Protein AF-A0A1I1RX26-F1 (afdb_monomer_lite)

Radius of gyration: 16.76 Å; chains: 1; bounding box: 48×29×40 Å

pLDDT: mean 74.04, std 9.54, range [40.78, 87.0]

Organism: NCBI:txid32040

Structure (mmCIF, N/CA/C/O backbone):
data_AF-A0A1I1RX26-F1
#
_entry.id   AF-A0A1I1RX26-F1
#
loop_
_atom_site.group_PDB
_atom_site.id
_atom_site.type_symbol
_atom_site.label_atom_id
_atom_site.label_alt_id
_atom_site.label_comp_id
_atom_site.label_asym_id
_atom_site.label_entity_id
_atom_site.label_seq_id
_atom_site.pdbx_PDB_ins_code
_atom_site.Cartn_x
_atom_site.Cartn_y
_atom_site.Cartn_z
_atom_site.occupancy
_atom_site.B_iso_or_equiv
_atom_site.auth_seq_id
_atom_site.auth_comp_id
_atom_site.auth_asym_id
_atom_site.auth_atom_id
_atom_site.pdbx_PDB_model_num
ATOM 1 N N . MET A 1 1 ? 25.567 -0.516 -16.745 1.00 40.78 1 MET A N 1
ATOM 2 C CA . MET A 1 1 ? 24.477 0.135 -17.515 1.00 40.78 1 MET A CA 1
ATOM 3 C C . MET A 1 1 ? 23.296 0.423 -16.590 1.00 40.78 1 MET A C 1
ATOM 5 O O . MET A 1 1 ? 22.586 -0.511 -16.209 1.00 40.78 1 MET A O 1
ATOM 9 N N . GLN A 1 2 ? 23.137 1.688 -16.179 1.00 42.31 2 GLN A N 1
ATOM 10 C CA . GLN A 1 2 ? 22.070 2.159 -15.285 1.00 42.31 2 GLN A CA 1
ATOM 11 C C . GLN A 1 2 ? 20.700 1.733 -15.833 1.00 42.31 2 GLN A C 1
ATOM 13 O O . GLN A 1 2 ? 20.346 2.041 -16.968 1.00 42.31 2 GLN A O 1
ATOM 18 N N . SER A 1 3 ? 19.944 0.956 -15.057 1.00 52.12 3 SER A N 1
ATOM 19 C CA . SER A 1 3 ? 18.540 0.673 -15.349 1.00 52.12 3 SER A CA 1
ATOM 20 C C . SER A 1 3 ? 17.771 1.983 -15.253 1.00 52.12 3 SER A C 1
ATOM 22 O O . SER A 1 3 ? 17.510 2.472 -14.157 1.00 52.12 3 SER A O 1
ATOM 24 N N . ILE A 1 4 ? 17.420 2.561 -16.401 1.00 59.91 4 ILE A N 1
ATOM 25 C CA . ILE A 1 4 ? 16.499 3.694 -16.465 1.00 59.91 4 ILE A CA 1
ATOM 26 C C . ILE A 1 4 ? 15.188 3.223 -15.830 1.00 59.91 4 ILE A C 1
ATOM 28 O O . ILE A 1 4 ? 14.451 2.428 -16.412 1.00 59.91 4 ILE A O 1
ATOM 32 N N . ARG A 1 5 ? 14.931 3.666 -14.595 1.00 64.00 5 ARG A N 1
ATOM 33 C CA . ARG A 1 5 ? 13.653 3.452 -13.917 1.00 64.00 5 ARG A CA 1
ATOM 34 C C . ARG A 1 5 ? 12.576 4.161 -14.737 1.00 64.00 5 ARG A C 1
ATOM 36 O O . ARG A 1 5 ? 12.692 5.375 -14.933 1.00 64.00 5 ARG A O 1
ATOM 43 N N . PRO A 1 6 ? 11.539 3.460 -15.227 1.00 72.88 6 PRO A N 1
ATOM 44 C CA . PRO A 1 6 ? 10.459 4.124 -15.936 1.00 72.88 6 PRO A CA 1
ATOM 45 C C . PRO A 1 6 ? 9.792 5.111 -14.977 1.00 72.88 6 PRO A C 1
ATOM 47 O O . PRO A 1 6 ? 9.365 4.719 -13.889 1.00 72.88 6 PRO A O 1
ATOM 50 N N . ARG A 1 7 ? 9.679 6.388 -15.367 1.00 75.31 7 ARG A N 1
ATOM 51 C CA . ARG A 1 7 ? 9.070 7.424 -14.510 1.00 75.31 7 ARG A CA 1
ATOM 52 C C . ARG A 1 7 ? 7.665 7.029 -14.043 1.00 75.31 7 ARG A C 1
ATOM 54 O O . ARG A 1 7 ? 7.305 7.324 -12.913 1.00 75.31 7 ARG A O 1
ATOM 61 N N . SER A 1 8 ? 6.913 6.301 -14.872 1.00 73.50 8 SER A N 1
ATOM 62 C CA . SER A 1 8 ? 5.584 5.776 -14.541 1.00 73.50 8 SER A CA 1
ATOM 63 C C . SER A 1 8 ? 5.574 4.834 -13.332 1.00 73.50 8 SER A C 1
ATOM 65 O O . SER A 1 8 ? 4.643 4.894 -12.537 1.00 73.50 8 SER A O 1
ATOM 67 N N . VAL A 1 9 ? 6.606 3.998 -13.159 1.00 75.88 9 VAL A N 1
ATOM 68 C CA . VAL A 1 9 ? 6.720 3.071 -12.016 1.00 75.88 9 VAL A CA 1
ATOM 69 C C . VAL A 1 9 ? 7.023 3.846 -10.738 1.00 75.88 9 VAL A C 1
ATOM 71 O O . VAL A 1 9 ? 6.411 3.592 -9.704 1.00 75.88 9 VAL A O 1
ATOM 74 N N . THR A 1 10 ? 7.916 4.834 -10.820 1.00 80.75 10 THR A N 1
ATOM 75 C CA . THR A 1 10 ? 8.219 5.720 -9.690 1.00 80.75 10 THR A CA 1
ATOM 76 C C . THR A 1 10 ? 6.986 6.515 -9.262 1.00 80.75 10 THR A C 1
ATOM 78 O O . THR A 1 10 ? 6.699 6.569 -8.072 1.00 80.75 10 THR A O 1
ATOM 81 N N . ILE A 1 11 ? 6.233 7.080 -10.214 1.00 82.25 11 ILE A N 1
ATOM 82 C CA . ILE A 1 11 ? 4.993 7.820 -9.933 1.00 82.25 11 ILE A CA 1
ATOM 83 C C . ILE A 1 11 ? 3.956 6.904 -9.277 1.00 82.25 11 ILE A C 1
ATOM 85 O O . ILE A 1 11 ? 3.389 7.279 -8.259 1.00 82.25 11 ILE A O 1
ATOM 89 N N . ALA A 1 12 ? 3.746 5.693 -9.806 1.00 80.94 12 ALA A N 1
ATOM 90 C CA . ALA A 1 12 ? 2.802 4.738 -9.228 1.00 80.94 12 ALA A CA 1
ATOM 91 C C . ALA A 1 12 ? 3.185 4.347 -7.792 1.00 80.94 12 ALA A C 1
ATOM 93 O O . ALA A 1 12 ? 2.336 4.340 -6.906 1.00 80.94 12 ALA A O 1
ATOM 94 N N . ALA A 1 13 ? 4.463 4.067 -7.532 1.00 80.38 13 ALA A N 1
ATOM 95 C CA . ALA A 1 13 ? 4.910 3.680 -6.199 1.00 80.38 13 ALA A CA 1
ATOM 96 C C . ALA A 1 13 ? 4.840 4.835 -5.186 1.00 80.38 13 ALA A C 1
ATOM 98 O O . ALA A 1 13 ? 4.441 4.624 -4.043 1.00 80.38 13 ALA A O 1
ATOM 99 N N . TRP A 1 14 ? 5.171 6.058 -5.607 1.00 85.19 14 TRP A N 1
ATOM 100 C CA . TRP A 1 14 ? 4.990 7.251 -4.777 1.00 85.19 14 TRP A CA 1
ATOM 101 C C . TRP A 1 14 ? 3.522 7.547 -4.505 1.00 85.19 14 TRP A C 1
ATOM 103 O O . TRP A 1 14 ? 3.175 7.870 -3.374 1.00 85.19 14 TRP A O 1
ATOM 113 N N . PHE A 1 15 ? 2.661 7.391 -5.509 1.00 83.62 15 PHE A N 1
ATOM 114 C CA . PHE A 1 15 ? 1.221 7.512 -5.331 1.00 83.62 15 PHE A CA 1
ATOM 115 C C . PHE A 1 15 ? 0.723 6.516 -4.277 1.00 83.62 15 PHE A C 1
ATOM 117 O O . PHE A 1 15 ? 0.058 6.927 -3.335 1.00 83.62 15 PHE A O 1
ATOM 124 N N . LEU A 1 16 ? 1.132 5.243 -4.355 1.00 81.12 16 LEU A N 1
ATOM 125 C CA . LEU A 1 16 ? 0.795 4.231 -3.345 1.00 81.12 16 LEU A CA 1
ATOM 126 C C . LEU A 1 16 ? 1.276 4.605 -1.939 1.00 81.12 16 LEU A C 1
ATOM 128 O O . LEU A 1 16 ? 0.527 4.433 -0.981 1.00 81.12 16 LEU A O 1
ATOM 132 N N . LEU A 1 17 ? 2.497 5.131 -1.814 1.00 84.75 17 LEU A N 1
ATOM 133 C CA . LEU A 1 17 ? 3.045 5.592 -0.536 1.00 84.75 17 LEU A CA 1
ATOM 134 C C . LEU A 1 17 ? 2.264 6.776 0.039 1.00 84.75 17 LEU A C 1
ATOM 136 O O . LEU A 1 17 ? 1.916 6.758 1.216 1.00 84.75 17 LEU A O 1
ATOM 140 N N . ILE A 1 18 ? 1.966 7.786 -0.782 1.00 87.00 18 ILE A N 1
ATOM 141 C CA . ILE A 1 18 ? 1.218 8.975 -0.356 1.00 87.00 18 ILE A CA 1
ATOM 142 C C . ILE A 1 18 ? -0.217 8.595 0.014 1.00 87.00 18 ILE A C 1
ATOM 144 O O . ILE A 1 18 ? -0.710 9.037 1.048 1.00 87.00 18 ILE A O 1
ATOM 148 N N . SER A 1 19 ? -0.875 7.744 -0.776 1.00 81.12 19 SER A N 1
ATOM 149 C CA . SER A 1 19 ? -2.215 7.244 -0.459 1.00 81.12 19 SER A CA 1
ATOM 150 C C . SER A 1 19 ? -2.230 6.452 0.847 1.00 81.12 19 SER A C 1
ATOM 152 O O . SER A 1 19 ? -3.119 6.676 1.664 1.00 81.12 19 SER A O 1
ATOM 154 N N . ALA A 1 20 ? -1.241 5.583 1.081 1.00 83.25 20 ALA A N 1
ATOM 155 C CA . ALA A 1 20 ? -1.122 4.848 2.338 1.00 83.25 20 ALA A CA 1
ATOM 156 C C . ALA A 1 20 ? -0.873 5.792 3.527 1.00 83.25 20 ALA A C 1
ATOM 158 O O . ALA A 1 20 ? -1.510 5.652 4.567 1.00 83.25 20 ALA A O 1
ATOM 159 N N . ALA A 1 21 ? -0.002 6.792 3.371 1.00 84.94 21 ALA A N 1
ATOM 160 C CA . ALA A 1 21 ? 0.263 7.784 4.412 1.00 84.94 21 ALA A CA 1
ATOM 161 C C . ALA A 1 21 ? -0.981 8.628 4.737 1.00 84.94 21 ALA A C 1
ATOM 163 O O . ALA A 1 21 ? -1.288 8.846 5.907 1.00 84.94 21 ALA A O 1
ATOM 164 N N . LEU A 1 22 ? -1.727 9.057 3.715 1.00 85.06 22 LEU A N 1
ATOM 165 C CA . LEU A 1 22 ? -2.971 9.803 3.888 1.00 85.06 22 LEU A CA 1
ATOM 166 C C . LEU A 1 22 ? -4.044 8.950 4.572 1.00 85.06 22 LEU A C 1
ATOM 16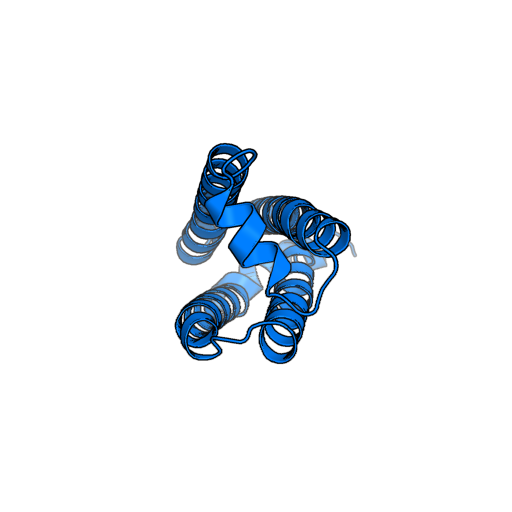8 O O . LEU A 1 22 ? -4.689 9.414 5.507 1.00 85.06 22 LEU A O 1
ATOM 172 N N . ALA A 1 23 ? -4.217 7.702 4.138 1.00 81.44 23 ALA A N 1
ATOM 173 C CA . ALA A 1 23 ? -5.172 6.778 4.738 1.00 81.44 23 ALA A CA 1
ATOM 174 C C . ALA A 1 23 ? -4.813 6.450 6.196 1.00 81.44 23 ALA A C 1
ATOM 176 O O . ALA A 1 23 ? -5.704 6.372 7.042 1.00 81.44 23 ALA A O 1
ATOM 177 N N . LEU A 1 24 ? -3.521 6.336 6.517 1.00 83.19 24 LEU A N 1
ATOM 178 C CA . LEU A 1 24 ? -3.052 6.196 7.892 1.00 83.19 24 LEU A CA 1
ATOM 179 C C . LEU A 1 24 ? -3.359 7.454 8.718 1.00 83.19 24 LEU A C 1
ATOM 181 O O . LEU A 1 24 ? -3.901 7.334 9.812 1.00 83.19 24 LEU A O 1
ATOM 185 N N . ALA A 1 25 ? -3.073 8.648 8.191 1.00 83.06 25 ALA A N 1
ATOM 186 C CA . ALA A 1 25 ? -3.359 9.912 8.869 1.00 83.06 25 ALA A CA 1
ATOM 187 C C . ALA A 1 25 ? -4.861 10.088 9.144 1.00 83.06 25 ALA A C 1
ATOM 189 O O . ALA A 1 25 ? -5.239 10.434 10.260 1.00 83.06 25 ALA A O 1
ATOM 190 N N . MET A 1 26 ? -5.711 9.776 8.161 1.00 79.88 26 MET A N 1
ATOM 191 C CA . MET A 1 26 ? -7.167 9.775 8.324 1.00 79.88 26 MET A CA 1
ATOM 192 C C . MET A 1 26 ? -7.614 8.744 9.360 1.00 79.88 26 MET A C 1
ATOM 194 O O . MET A 1 26 ? -8.412 9.081 10.225 1.00 79.88 26 MET A O 1
ATOM 198 N N . SER A 1 27 ? -7.059 7.527 9.324 1.00 77.12 27 SER A N 1
ATOM 199 C CA . SER A 1 27 ? -7.387 6.469 10.290 1.00 77.12 27 SER A CA 1
ATOM 200 C C . SER A 1 27 ? -7.036 6.881 11.720 1.00 77.12 27 SER A C 1
ATOM 202 O O . SER A 1 27 ? -7.838 6.686 12.629 1.00 77.12 27 SER A O 1
ATOM 204 N N . VAL A 1 28 ? -5.867 7.498 11.922 1.00 80.50 28 VAL A N 1
ATOM 205 C CA . VAL A 1 28 ? -5.438 8.024 13.228 1.00 80.50 28 VAL A CA 1
ATOM 206 C C . VAL A 1 28 ? -6.318 9.197 13.664 1.00 80.50 28 VAL A C 1
ATOM 208 O O . VAL A 1 28 ? -6.724 9.241 14.819 1.00 80.50 28 VAL A O 1
ATOM 211 N N . ALA A 1 29 ? -6.671 10.109 12.754 1.00 79.31 29 ALA A N 1
ATOM 212 C CA . ALA A 1 29 ? -7.559 11.233 13.055 1.00 79.31 29 ALA A CA 1
ATOM 213 C C . ALA A 1 29 ? -8.998 10.789 13.385 1.00 79.31 29 ALA A C 1
ATOM 215 O O . ALA A 1 29 ? -9.662 11.417 14.206 1.00 79.31 29 ALA A O 1
ATOM 216 N N . SER A 1 30 ? -9.475 9.698 12.778 1.00 71.69 30 SER A N 1
ATOM 217 C CA . SER A 1 30 ? -10.771 9.086 13.098 1.00 71.69 30 SER A CA 1
ATOM 218 C C . SER A 1 30 ? -10.754 8.237 14.370 1.00 71.69 30 SER A C 1
ATOM 220 O O . SER A 1 30 ? -11.812 7.901 14.905 1.00 71.69 30 SER A O 1
ATOM 222 N N . HIS A 1 31 ? -9.571 7.873 14.872 1.00 67.06 31 HIS A N 1
ATOM 223 C CA . HIS A 1 31 ? -9.439 6.988 16.020 1.00 67.06 31 HIS A CA 1
ATOM 224 C C . HIS A 1 31 ? -9.856 7.721 17.305 1.00 67.06 31 HIS A C 1
ATOM 226 O O . HIS A 1 31 ? -9.108 8.526 17.853 1.00 67.06 31 HIS A O 1
ATOM 232 N N . GLY A 1 32 ? -11.070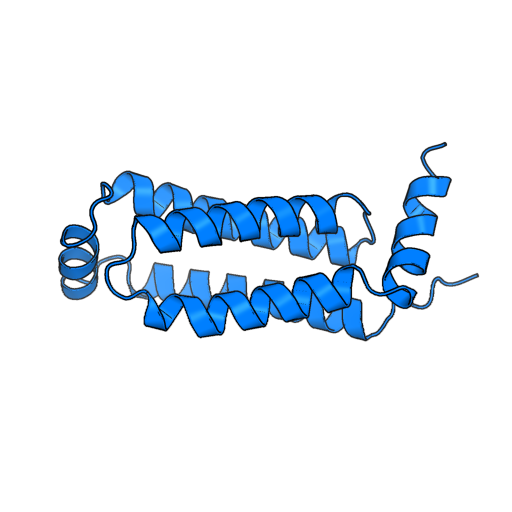 7.433 17.784 1.00 67.75 32 GLY A N 1
ATOM 233 C CA . GLY A 1 32 ? -11.674 8.077 18.958 1.00 67.75 32 GLY A CA 1
ATOM 234 C C . GLY A 1 32 ? -12.838 9.022 18.643 1.00 67.75 32 GLY A C 1
ATOM 235 O O . GLY A 1 32 ? -13.429 9.563 19.575 1.00 67.75 32 GLY A O 1
ATOM 236 N N . ASN A 1 33 ? -13.206 9.203 17.368 1.00 73.38 33 ASN A N 1
ATOM 237 C CA . ASN A 1 33 ? -14.406 9.955 17.010 1.00 73.38 33 ASN A CA 1
ATOM 238 C C . ASN A 1 33 ? -15.655 9.035 17.066 1.00 73.38 33 ASN A C 1
ATOM 240 O O . ASN A 1 33 ? -15.695 8.014 16.363 1.00 73.38 33 ASN A O 1
ATOM 244 N N . PRO A 1 34 ? -16.668 9.363 17.896 1.00 71.50 34 PRO A N 1
ATOM 245 C CA . PRO A 1 34 ? -17.861 8.534 18.077 1.00 71.50 34 PRO A CA 1
ATOM 246 C C . PRO A 1 34 ? -18.709 8.395 16.804 1.00 71.50 34 PRO A C 1
ATOM 248 O O . PRO A 1 34 ? -19.342 7.357 16.623 1.00 71.50 34 PRO A O 1
ATOM 251 N N . GLU A 1 35 ? -18.683 9.366 15.882 1.00 72.88 35 GLU A N 1
ATOM 252 C CA . GLU A 1 35 ? -19.405 9.246 14.604 1.00 72.88 35 GLU A CA 1
ATOM 253 C C . GLU A 1 35 ? -18.817 8.148 13.710 1.00 72.88 35 GLU A C 1
ATOM 255 O O . GLU A 1 35 ? -19.547 7.346 13.130 1.00 72.88 35 GLU A O 1
ATOM 260 N N . THR A 1 36 ? -17.489 8.048 13.636 1.00 67.75 36 THR A N 1
ATOM 261 C CA . THR A 1 36 ? -16.820 6.974 12.888 1.00 67.75 36 THR A CA 1
ATOM 262 C C . THR A 1 36 ? -17.031 5.607 13.524 1.00 67.75 36 THR A C 1
ATOM 264 O O . THR A 1 36 ? -17.191 4.633 12.794 1.00 67.75 36 THR A O 1
ATOM 267 N N . ALA A 1 37 ? -17.112 5.520 14.856 1.00 68.75 37 ALA A N 1
ATOM 268 C CA . ALA A 1 37 ? -17.464 4.273 15.533 1.00 68.75 37 ALA A CA 1
ATOM 269 C C . ALA A 1 37 ? -18.896 3.827 15.182 1.00 68.75 37 ALA A C 1
ATOM 271 O O . ALA A 1 37 ? -19.095 2.677 14.796 1.00 68.75 37 ALA A O 1
ATOM 272 N N . ALA A 1 38 ? -19.862 4.753 15.195 1.00 69.12 38 ALA A N 1
ATOM 273 C CA . ALA A 1 38 ? -21.250 4.474 14.821 1.00 69.12 38 ALA A CA 1
ATOM 274 C C . ALA A 1 38 ? -21.407 4.050 13.346 1.00 69.12 38 ALA A C 1
ATOM 276 O O . ALA A 1 38 ? -22.278 3.247 13.016 1.00 69.12 38 ALA A O 1
ATOM 277 N N . LEU A 1 39 ? -20.558 4.558 12.445 1.00 68.56 39 LEU A N 1
ATOM 278 C CA . LEU A 1 39 ? -20.513 4.119 11.044 1.00 68.56 39 LEU A CA 1
ATOM 279 C C . LEU A 1 39 ? -19.841 2.744 10.881 1.00 68.56 39 LEU A C 1
ATOM 281 O O . LEU A 1 39 ? -20.273 1.940 10.054 1.00 68.56 39 LEU A O 1
ATOM 285 N N . MET A 1 40 ? -18.810 2.443 11.676 1.00 66.19 40 MET A N 1
ATOM 286 C CA . MET A 1 40 ? -18.158 1.127 11.672 1.00 66.19 40 MET A CA 1
ATOM 287 C C . MET A 1 40 ? -19.067 0.030 12.242 1.00 66.19 40 MET A C 1
ATOM 289 O O . MET A 1 40 ? -19.020 -1.095 11.745 1.00 66.19 40 MET A O 1
ATOM 293 N N . GLU A 1 41 ? -19.925 0.351 13.215 1.00 70.19 41 GLU A N 1
ATOM 294 C CA . GLU A 1 41 ? -20.943 -0.559 13.771 1.00 70.19 41 GLU A CA 1
ATOM 295 C C . GLU A 1 41 ? -22.041 -0.937 12.769 1.00 70.19 41 GLU A C 1
ATOM 297 O O . GLU A 1 41 ? -22.617 -2.017 12.863 1.00 70.19 41 GLU A O 1
ATOM 302 N N . GLN A 1 42 ? -22.307 -0.089 11.772 1.00 69.44 42 GLN A N 1
ATOM 303 C CA . GLN A 1 42 ? -23.272 -0.388 10.706 1.00 69.44 42 GLN A CA 1
ATOM 304 C C . GLN A 1 42 ? -22.740 -1.396 9.677 1.00 69.44 42 GLN A C 1
ATOM 306 O O . GLN A 1 42 ? -23.494 -1.880 8.830 1.00 69.44 42 GLN A O 1
ATOM 311 N N . SER A 1 43 ? -21.443 -1.708 9.711 1.00 62.38 43 SER A N 1
ATOM 312 C CA . SER A 1 43 ? -20.834 -2.661 8.786 1.00 62.38 43 SER A CA 1
ATOM 313 C C . SER A 1 43 ? -21.021 -4.098 9.278 1.00 62.38 43 SER A C 1
ATOM 315 O O . SER A 1 43 ? -20.920 -4.383 10.465 1.00 62.38 43 SER A O 1
ATOM 317 N N . ALA A 1 44 ? -21.209 -5.044 8.353 1.00 65.38 44 ALA A N 1
ATOM 318 C CA . ALA A 1 44 ? -21.410 -6.463 8.680 1.00 65.38 44 ALA A CA 1
ATOM 319 C C . ALA A 1 44 ? -20.181 -7.152 9.320 1.00 65.38 44 ALA A C 1
ATOM 321 O O . ALA A 1 44 ? -20.265 -8.304 9.745 1.00 65.38 44 ALA A O 1
ATOM 322 N N . LEU A 1 45 ? -19.028 -6.476 9.357 1.00 68.31 45 LEU A N 1
ATOM 323 C CA . LEU A 1 45 ? -17.792 -6.983 9.944 1.00 68.31 45 LEU A CA 1
ATOM 324 C C . LEU A 1 45 ? -17.597 -6.453 11.372 1.00 68.31 45 LEU A C 1
ATOM 326 O O . LEU A 1 45 ? -17.786 -5.258 11.597 1.00 68.31 45 LEU A O 1
ATOM 330 N N . PRO A 1 46 ? -17.096 -7.275 12.312 1.00 76.50 46 PRO A N 1
ATOM 331 C CA . PRO A 1 46 ? -16.712 -6.791 13.632 1.00 76.50 46 PRO A CA 1
ATOM 332 C C . PRO A 1 46 ? -15.653 -5.685 13.519 1.00 76.50 46 PRO A C 1
ATOM 334 O O . PRO A 1 46 ? -14.718 -5.794 12.722 1.00 76.50 46 PRO A O 1
ATOM 337 N N . ILE A 1 47 ? -15.763 -4.646 14.349 1.00 72.31 47 ILE A N 1
ATOM 338 C CA . ILE A 1 47 ? -14.864 -3.475 14.352 1.00 72.31 47 ILE A CA 1
ATOM 339 C C . ILE A 1 47 ? -13.385 -3.890 14.451 1.00 72.31 47 ILE A C 1
ATOM 341 O O . ILE A 1 47 ? -12.528 -3.346 13.758 1.00 72.31 47 ILE A O 1
ATOM 345 N N . SER A 1 48 ? -13.079 -4.908 15.260 1.00 75.88 48 SER A N 1
ATOM 346 C CA . SER A 1 48 ? -11.725 -5.459 15.400 1.00 75.88 48 SER A CA 1
ATOM 347 C C . SER A 1 48 ? -11.171 -6.004 14.081 1.00 75.88 48 SER A C 1
ATOM 349 O O . SER A 1 48 ? -10.024 -5.733 13.730 1.00 75.88 48 SER A O 1
ATOM 351 N N . VAL A 1 49 ? -11.992 -6.721 13.312 1.00 76.00 49 VAL A N 1
ATOM 352 C CA . VAL A 1 49 ? -11.611 -7.270 12.004 1.00 76.00 49 VAL A CA 1
ATOM 353 C C . VAL A 1 49 ? -11.429 -6.150 10.980 1.00 76.00 49 VAL A C 1
ATOM 355 O O . VAL A 1 49 ? -10.480 -6.199 10.197 1.00 76.00 49 VAL A O 1
ATOM 358 N N . GLN A 1 50 ? -12.269 -5.110 11.023 1.00 72.69 50 GLN A N 1
ATOM 359 C CA . GLN A 1 50 ? -12.112 -3.927 10.170 1.00 72.69 50 GLN A CA 1
ATOM 360 C C . GLN A 1 50 ? -10.771 -3.220 10.424 1.00 72.69 50 GLN A C 1
ATOM 362 O O . GLN A 1 50 ? -10.067 -2.891 9.469 1.00 72.69 50 GLN A O 1
ATOM 367 N N . TYR A 1 51 ? -10.367 -3.052 11.688 1.00 76.88 51 TYR A N 1
ATOM 368 C CA . TYR A 1 51 ? -9.067 -2.463 12.020 1.00 76.88 51 TYR A CA 1
ATOM 369 C C . TYR A 1 51 ? -7.894 -3.336 11.577 1.00 76.88 51 TYR A C 1
ATOM 371 O O . TYR A 1 51 ? -6.941 -2.817 10.997 1.00 76.88 51 TYR A O 1
ATOM 379 N N . VAL A 1 52 ? -7.962 -4.652 11.792 1.00 80.94 52 VAL A N 1
ATOM 380 C CA . VAL A 1 52 ? -6.905 -5.577 11.351 1.00 80.94 52 VAL A CA 1
ATOM 381 C C . VAL A 1 52 ? -6.750 -5.547 9.830 1.00 80.94 52 VAL A C 1
ATOM 383 O O . VAL A 1 52 ? -5.627 -5.467 9.336 1.00 80.94 52 VAL A O 1
ATOM 386 N N . LEU A 1 53 ? -7.854 -5.550 9.079 1.00 78.81 53 LEU A N 1
ATOM 387 C CA . LEU A 1 53 ? -7.829 -5.432 7.618 1.00 78.81 53 LEU A CA 1
ATOM 388 C C . LEU A 1 53 ? -7.299 -4.071 7.158 1.00 78.81 53 LEU A C 1
ATOM 390 O O . LEU A 1 53 ? -6.515 -4.020 6.211 1.00 78.81 53 LEU A O 1
ATOM 394 N N . SER A 1 54 ? -7.688 -2.985 7.829 1.00 78.56 54 SER A N 1
ATOM 395 C CA . SER A 1 54 ? -7.253 -1.628 7.488 1.00 78.56 54 SER A CA 1
ATOM 396 C C . SER A 1 54 ? -5.756 -1.435 7.744 1.00 78.56 54 SER A C 1
ATOM 398 O O . SER A 1 54 ? -4.991 -1.181 6.812 1.00 78.56 54 SER A O 1
ATOM 400 N N . TYR A 1 55 ? -5.295 -1.649 8.980 1.00 81.56 55 TYR A N 1
ATOM 401 C CA . TYR A 1 55 ? -3.882 -1.495 9.338 1.00 81.56 55 TYR A CA 1
ATOM 402 C C . TYR A 1 55 ? -2.995 -2.550 8.674 1.00 81.56 55 TYR A C 1
ATOM 404 O O . TYR A 1 55 ? -1.907 -2.225 8.191 1.00 81.56 55 TYR A O 1
ATOM 412 N N . GLY A 1 56 ? -3.465 -3.798 8.588 1.00 83.56 56 GLY A N 1
ATOM 413 C CA . GLY A 1 56 ? -2.776 -4.860 7.859 1.00 83.56 56 GLY A CA 1
ATOM 414 C C . GLY A 1 56 ? -2.642 -4.522 6.377 1.00 83.56 56 GLY A C 1
ATOM 415 O O . GLY A 1 56 ? -1.553 -4.639 5.815 1.00 83.56 56 GLY A O 1
ATOM 416 N N . GLY A 1 57 ? -3.710 -4.012 5.760 1.00 81.38 57 GLY A N 1
ATOM 417 C CA . GLY A 1 57 ? -3.699 -3.581 4.368 1.00 81.38 57 GLY A CA 1
ATOM 418 C C . GLY A 1 57 ? -2.787 -2.391 4.102 1.00 81.38 57 GLY A C 1
ATOM 419 O O . GLY A 1 57 ? -2.062 -2.405 3.107 1.00 81.38 57 GLY A O 1
ATOM 420 N N . LEU A 1 58 ? -2.751 -1.414 5.009 1.00 82.00 58 LEU A N 1
ATOM 421 C CA . LEU A 1 58 ? -1.821 -0.284 4.958 1.00 82.00 58 LEU A CA 1
ATOM 422 C C . LEU A 1 58 ? -0.364 -0.750 5.021 1.00 82.00 58 LEU A C 1
ATOM 424 O O . LEU A 1 58 ? 0.450 -0.355 4.183 1.00 82.00 58 LEU A O 1
ATOM 428 N N . GLY A 1 59 ? -0.037 -1.632 5.969 1.00 84.38 59 GLY A N 1
ATOM 429 C CA . GLY A 1 59 ? 1.305 -2.203 6.085 1.00 84.38 59 GLY A CA 1
ATOM 430 C C . GLY A 1 59 ? 1.721 -2.941 4.813 1.00 84.38 59 GLY A C 1
ATOM 431 O O . GLY A 1 59 ? 2.806 -2.712 4.274 1.00 84.38 59 GLY A O 1
ATOM 432 N N . LEU A 1 60 ? 0.826 -3.767 4.272 1.00 84.75 60 LEU A N 1
ATOM 433 C CA . LEU A 1 60 ? 1.080 -4.545 3.062 1.00 84.75 60 LEU A CA 1
ATOM 434 C C . LEU A 1 60 ? 1.224 -3.649 1.821 1.00 84.75 60 LEU A C 1
ATOM 436 O O . LEU A 1 60 ? 2.095 -3.896 0.983 1.00 84.75 60 LEU A O 1
ATOM 440 N N . GLN A 1 61 ? 0.452 -2.562 1.732 1.00 82.62 61 GLN A N 1
ATOM 441 C CA . GLN A 1 61 ? 0.579 -1.554 0.678 1.00 82.62 61 GLN A CA 1
ATOM 442 C C . GLN A 1 61 ? 1.935 -0.837 0.728 1.00 82.62 61 GLN A C 1
ATOM 444 O O . GLN A 1 61 ? 2.565 -0.665 -0.318 1.00 82.62 61 GLN A O 1
ATOM 449 N N . ILE A 1 62 ? 2.420 -0.476 1.921 1.00 84.62 62 ILE A N 1
ATOM 450 C CA . ILE A 1 62 ? 3.746 0.136 2.101 1.00 84.62 62 ILE A CA 1
ATOM 451 C C . ILE A 1 62 ? 4.846 -0.842 1.670 1.00 84.62 62 ILE A C 1
ATOM 453 O O . ILE A 1 62 ? 5.734 -0.465 0.900 1.00 84.62 62 ILE A O 1
ATOM 457 N N . VAL A 1 63 ? 4.766 -2.108 2.095 1.00 86.50 63 VAL A N 1
ATOM 458 C CA . VAL A 1 63 ? 5.721 -3.156 1.689 1.00 86.50 63 VAL A CA 1
ATOM 459 C C . VAL A 1 63 ? 5.724 -3.333 0.167 1.00 86.50 63 VAL A C 1
ATOM 461 O O . VAL A 1 63 ? 6.795 -3.360 -0.445 1.00 86.50 63 VAL A O 1
ATOM 464 N N . CYS A 1 64 ? 4.546 -3.375 -0.465 1.00 83.31 64 CYS A N 1
ATOM 465 C CA . CYS A 1 64 ? 4.423 -3.440 -1.922 1.00 83.31 64 CYS A CA 1
ATOM 466 C C . CYS A 1 64 ? 5.068 -2.230 -2.605 1.00 83.31 64 CYS A C 1
ATOM 468 O O . CYS A 1 64 ? 5.846 -2.402 -3.544 1.00 83.31 64 CYS A O 1
ATOM 470 N N . ALA A 1 65 ? 4.784 -1.013 -2.133 1.00 82.69 65 ALA A N 1
ATOM 471 C CA . ALA A 1 65 ? 5.334 0.213 -2.704 1.00 82.69 65 ALA A CA 1
ATOM 472 C C . ALA A 1 65 ? 6.870 0.232 -2.624 1.00 82.69 65 ALA A C 1
ATOM 474 O O . ALA A 1 65 ? 7.537 0.522 -3.620 1.00 82.69 65 ALA A O 1
ATOM 475 N N . PHE A 1 66 ? 7.445 -0.169 -1.487 1.00 83.94 66 PHE A N 1
ATOM 476 C CA . PHE A 1 66 ? 8.896 -0.306 -1.333 1.00 83.94 66 PHE A CA 1
ATOM 477 C C . PHE A 1 66 ? 9.490 -1.379 -2.250 1.00 83.94 66 PHE A C 1
ATOM 479 O O . PHE A 1 66 ? 10.530 -1.144 -2.872 1.00 83.94 66 PHE A O 1
ATOM 486 N N . ALA A 1 67 ? 8.838 -2.536 -2.373 1.00 82.00 67 ALA A N 1
ATOM 487 C CA . ALA A 1 67 ? 9.278 -3.602 -3.271 1.00 82.00 67 ALA A CA 1
ATOM 488 C C . ALA A 1 67 ? 9.267 -3.145 -4.742 1.00 82.00 67 ALA A C 1
ATOM 490 O O . ALA A 1 67 ? 10.228 -3.384 -5.476 1.00 82.00 67 ALA A O 1
ATOM 491 N N . ILE A 1 68 ? 8.233 -2.407 -5.156 1.00 81.19 68 ILE A N 1
ATOM 492 C CA . ILE A 1 68 ? 8.120 -1.807 -6.493 1.00 81.19 68 ILE A CA 1
ATOM 493 C C . ILE A 1 68 ? 9.222 -0.759 -6.719 1.00 81.19 68 ILE A C 1
ATOM 495 O O . ILE A 1 68 ? 9.877 -0.783 -7.764 1.00 81.19 68 ILE A O 1
ATOM 499 N N . LEU A 1 69 ? 9.491 0.116 -5.740 1.00 80.00 69 LEU A N 1
ATOM 500 C CA . LEU A 1 69 ? 10.581 1.103 -5.813 1.00 80.00 69 LEU A CA 1
ATOM 501 C C . LEU A 1 69 ? 11.952 0.441 -5.952 1.00 80.00 69 LEU A C 1
ATOM 503 O O . LEU A 1 69 ? 12.814 0.939 -6.681 1.00 80.00 69 LEU A O 1
ATOM 507 N N . LYS A 1 70 ? 12.161 -0.685 -5.269 1.00 78.25 70 LYS A N 1
ATOM 508 C CA . LYS A 1 70 ? 13.390 -1.474 -5.377 1.00 78.25 70 LYS A CA 1
ATOM 509 C C . LYS A 1 70 ? 13.478 -2.278 -6.680 1.00 78.25 70 LYS A C 1
ATOM 511 O O . LYS A 1 70 ? 14.576 -2.677 -7.042 1.00 78.25 70 LYS A O 1
ATOM 516 N N . GLY A 1 71 ? 12.380 -2.422 -7.422 1.00 72.12 71 GLY A N 1
ATOM 517 C CA . GLY A 1 71 ? 12.344 -3.168 -8.681 1.00 72.12 71 GLY A CA 1
ATOM 518 C C . GLY A 1 71 ? 12.159 -4.671 -8.518 1.00 72.12 71 GLY A C 1
ATOM 519 O O . GLY A 1 71 ? 12.445 -5.404 -9.460 1.00 72.12 71 GLY A O 1
ATOM 520 N N . LEU A 1 72 ? 11.635 -5.122 -7.373 1.00 77.88 72 LEU A N 1
ATOM 521 C CA . LEU A 1 72 ? 11.345 -6.534 -7.148 1.00 77.88 72 LEU A CA 1
ATOM 522 C C . LEU A 1 72 ? 10.072 -6.948 -7.887 1.00 77.88 72 LEU A C 1
ATOM 524 O O . LEU A 1 72 ? 8.984 -6.408 -7.657 1.00 77.88 72 LEU A O 1
ATOM 528 N N . ALA A 1 73 ? 10.193 -7.977 -8.724 1.00 75.12 73 ALA A N 1
ATOM 529 C CA . ALA A 1 73 ? 9.088 -8.519 -9.515 1.00 75.12 73 ALA A CA 1
ATOM 530 C C . ALA A 1 73 ? 7.946 -9.119 -8.667 1.00 75.12 73 ALA A C 1
ATOM 532 O O . ALA A 1 73 ? 6.829 -9.245 -9.167 1.00 75.12 73 ALA A O 1
ATOM 533 N N . TRP A 1 74 ? 8.197 -9.462 -7.398 1.00 79.56 74 TRP A N 1
ATOM 534 C CA . TRP A 1 74 ? 7.170 -9.938 -6.462 1.00 79.56 74 TRP A CA 1
ATOM 535 C C . TRP A 1 74 ? 6.260 -8.819 -5.939 1.00 79.56 74 TRP A C 1
ATOM 537 O O . TRP A 1 74 ? 5.096 -9.076 -5.639 1.00 79.56 74 TRP A O 1
ATOM 547 N N . GLY A 1 75 ? 6.734 -7.566 -5.898 1.00 77.25 75 GLY A N 1
ATOM 548 C CA . GLY A 1 75 ? 5.946 -6.437 -5.385 1.00 77.25 75 GLY A CA 1
ATOM 549 C C . GLY A 1 75 ? 4.680 -6.163 -6.203 1.00 77.25 75 GLY A C 1
ATOM 550 O O . GLY A 1 75 ? 3.628 -5.863 -5.646 1.00 77.25 75 GLY A O 1
ATOM 551 N N . ARG A 1 76 ? 4.750 -6.342 -7.529 1.00 78.88 76 ARG A N 1
ATOM 552 C CA . ARG A 1 76 ? 3.589 -6.211 -8.430 1.00 78.88 76 ARG A CA 1
ATOM 553 C C . ARG A 1 76 ? 2.557 -7.330 -8.253 1.00 78.88 76 ARG A C 1
ATOM 555 O O . ARG A 1 76 ? 1.365 -7.055 -8.328 1.00 78.88 76 ARG A O 1
ATOM 562 N N . LEU A 1 77 ? 3.003 -8.567 -8.013 1.00 79.12 77 LEU A N 1
ATOM 563 C CA . LEU A 1 77 ? 2.114 -9.709 -7.784 1.00 79.12 77 LEU A CA 1
ATOM 564 C C . LEU A 1 77 ? 1.399 -9.554 -6.448 1.00 79.12 77 LEU A C 1
ATOM 566 O O . LEU A 1 77 ? 0.182 -9.699 -6.394 1.00 79.12 77 LEU A O 1
ATOM 570 N N . LEU A 1 78 ? 2.145 -9.185 -5.406 1.00 82.75 78 LEU A N 1
ATOM 571 C CA . LEU A 1 78 ? 1.596 -8.953 -4.078 1.00 82.75 78 LEU A CA 1
ATOM 572 C C . LEU A 1 78 ? 0.571 -7.811 -4.090 1.00 82.75 78 LEU A C 1
ATOM 574 O O . LEU A 1 78 ? -0.517 -7.976 -3.549 1.00 82.75 78 LEU A O 1
ATOM 578 N N . TYR A 1 79 ? 0.866 -6.703 -4.780 1.00 80.75 79 TYR A N 1
ATOM 579 C CA . TYR A 1 79 ? -0.085 -5.600 -4.939 1.00 80.75 79 TYR A CA 1
ATOM 580 C C . TYR A 1 79 ? -1.354 -6.026 -5.689 1.00 80.75 79 TYR A C 1
ATOM 582 O O . TYR A 1 79 ? -2.456 -5.684 -5.267 1.00 80.75 79 TYR A O 1
ATOM 590 N N . ALA A 1 80 ? -1.218 -6.791 -6.777 1.00 81.31 80 ALA A N 1
ATOM 591 C CA . ALA A 1 80 ? -2.360 -7.257 -7.559 1.00 81.31 80 ALA A CA 1
ATOM 592 C C . ALA A 1 80 ? -3.252 -8.231 -6.767 1.00 81.31 80 ALA A C 1
ATOM 594 O O . ALA A 1 80 ? -4.471 -8.070 -6.750 1.00 81.31 80 ALA A O 1
ATOM 595 N N . LEU A 1 81 ? -2.648 -9.204 -6.077 1.00 83.75 81 LEU A N 1
ATOM 596 C CA . LEU A 1 81 ? -3.358 -10.149 -5.209 1.00 83.75 81 LEU A CA 1
ATOM 597 C C . LEU A 1 81 ? -4.052 -9.427 -4.056 1.00 83.75 81 LEU A C 1
ATOM 599 O O . LEU A 1 81 ? -5.252 -9.601 -3.853 1.00 83.75 81 LEU A O 1
ATOM 603 N N . TRP A 1 82 ? -3.318 -8.586 -3.328 1.00 81.75 82 TRP A N 1
ATOM 604 C CA . TRP A 1 82 ? -3.856 -7.890 -2.165 1.00 81.75 82 TRP A CA 1
ATOM 605 C C . TRP A 1 82 ? -4.940 -6.881 -2.536 1.00 81.75 82 TRP A C 1
ATOM 607 O O . TRP A 1 82 ? -5.991 -6.849 -1.902 1.00 81.75 82 TRP A O 1
ATOM 617 N N . GLY A 1 83 ? -4.729 -6.091 -3.591 1.00 77.75 83 GLY A N 1
ATOM 618 C CA . GLY A 1 83 ? -5.743 -5.159 -4.074 1.00 77.75 83 GLY A CA 1
ATOM 619 C C . GLY A 1 83 ? -6.986 -5.872 -4.606 1.00 77.75 83 GLY A C 1
ATOM 620 O O . GLY A 1 83 ? -8.092 -5.401 -4.357 1.00 77.75 83 GLY A O 1
ATOM 621 N N . GLY A 1 84 ? -6.832 -7.043 -5.236 1.00 79.44 84 GLY A N 1
ATOM 622 C CA . GLY A 1 84 ? -7.953 -7.904 -5.623 1.00 79.44 84 GLY A CA 1
ATOM 623 C C . GLY A 1 84 ? -8.750 -8.414 -4.420 1.00 79.44 84 GLY A C 1
ATOM 624 O O . GLY A 1 84 ? -9.977 -8.324 -4.417 1.00 79.44 84 GLY A O 1
ATOM 625 N N . ILE A 1 85 ? -8.068 -8.877 -3.366 1.00 81.38 85 ILE A N 1
ATOM 626 C CA . ILE A 1 85 ? -8.712 -9.285 -2.107 1.00 81.38 85 ILE A CA 1
ATOM 627 C C . ILE A 1 85 ? -9.431 -8.094 -1.465 1.00 81.38 85 ILE A C 1
ATOM 629 O O . ILE A 1 85 ? -10.593 -8.223 -1.095 1.00 81.38 85 ILE A O 1
ATOM 633 N N . GLY A 1 86 ? -8.788 -6.926 -1.382 1.00 74.19 86 GLY A N 1
ATOM 634 C CA . GLY A 1 86 ? -9.394 -5.712 -0.828 1.00 74.19 86 GLY A CA 1
ATOM 635 C C . GLY A 1 86 ? -10.645 -5.266 -1.590 1.00 74.19 86 GLY A C 1
ATOM 636 O O . GLY A 1 86 ? -11.637 -4.877 -0.975 1.00 74.19 86 GLY A O 1
ATOM 637 N N . LEU A 1 87 ? -10.634 -5.396 -2.919 1.00 76.50 87 LEU A N 1
ATOM 638 C CA . LEU A 1 87 ? -11.791 -5.149 -3.780 1.00 76.50 87 LEU A CA 1
ATOM 639 C C . LEU A 1 87 ? -12.930 -6.135 -3.523 1.00 76.50 87 LEU A C 1
ATOM 641 O O . LEU A 1 87 ? -14.074 -5.710 -3.389 1.00 76.50 87 LEU A O 1
ATOM 645 N N . LEU A 1 88 ? -12.628 -7.433 -3.434 1.00 78.81 88 LEU A N 1
ATOM 646 C CA . LEU A 1 88 ? -13.629 -8.460 -3.144 1.00 78.81 88 LEU A CA 1
ATOM 647 C C . LEU A 1 88 ? -14.239 -8.253 -1.760 1.00 78.81 88 LEU A C 1
ATOM 649 O O . LEU A 1 88 ? -15.460 -8.214 -1.638 1.00 78.81 88 LEU A O 1
AT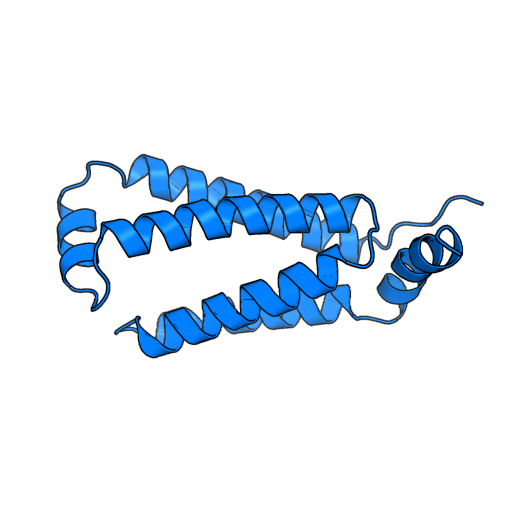OM 653 N N . VAL A 1 89 ? -13.407 -8.050 -0.738 1.00 74.19 89 VAL A N 1
ATOM 654 C CA . VAL A 1 89 ? -13.870 -7.758 0.622 1.00 74.19 89 VAL A CA 1
ATOM 655 C C . VAL A 1 89 ? -14.774 -6.530 0.598 1.00 74.19 89 VAL A C 1
ATOM 657 O O . VAL A 1 89 ? -15.922 -6.643 1.007 1.00 74.19 89 VAL A O 1
ATOM 660 N N . GLY A 1 90 ? -14.331 -5.408 0.022 1.00 69.25 90 GLY A N 1
ATOM 661 C CA . GLY A 1 90 ? -15.150 -4.198 -0.069 1.00 69.25 90 GLY A CA 1
ATOM 662 C C . GLY A 1 90 ? -16.461 -4.392 -0.843 1.00 69.25 90 GLY A C 1
ATOM 663 O O . GLY A 1 90 ? -17.470 -3.789 -0.486 1.00 69.25 90 GLY A O 1
ATOM 664 N N . LEU A 1 91 ? -16.489 -5.258 -1.860 1.00 72.25 91 LEU A N 1
ATOM 665 C CA . LEU A 1 91 ? -17.699 -5.550 -2.634 1.00 72.25 91 LEU A CA 1
ATOM 666 C C . LEU A 1 91 ? -18.738 -6.340 -1.821 1.00 72.25 91 LEU A C 1
ATOM 668 O O . LEU A 1 91 ? -19.941 -6.133 -2.004 1.00 72.25 91 LEU A O 1
ATOM 672 N N . PHE A 1 92 ? -18.275 -7.234 -0.944 1.00 70.06 92 PHE A N 1
ATOM 673 C CA . PHE A 1 92 ? -19.129 -8.049 -0.078 1.00 70.06 92 PHE A CA 1
ATOM 674 C C . PHE A 1 92 ? -19.481 -7.365 1.249 1.00 70.06 92 PHE A C 1
ATOM 676 O O . PHE A 1 92 ? -20.524 -7.676 1.818 1.00 70.06 92 PHE A O 1
ATOM 683 N N . THR A 1 93 ? -18.650 -6.443 1.741 1.00 64.81 93 THR A N 1
ATOM 684 C CA . THR A 1 93 ? -18.814 -5.842 3.075 1.00 64.81 93 THR A CA 1
ATOM 685 C C . THR A 1 93 ? -19.336 -4.410 3.051 1.00 64.81 93 THR A C 1
ATOM 687 O O . THR A 1 93 ? -19.904 -3.976 4.052 1.00 64.81 93 THR A O 1
ATOM 690 N N . SER A 1 94 ? -19.177 -3.666 1.947 1.00 57.53 94 SER A N 1
ATOM 691 C CA . SER A 1 94 ? -19.608 -2.266 1.881 1.00 57.53 94 SER A CA 1
ATOM 692 C C . SER A 1 94 ? -21.072 -2.123 1.436 1.00 57.53 94 SER A C 1
ATOM 694 O O . SER A 1 94 ? -21.434 -2.594 0.351 1.00 57.53 94 SER A O 1
ATOM 696 N N . PRO A 1 95 ? -21.911 -1.394 2.199 1.00 56.59 95 PRO A N 1
ATOM 697 C CA . PRO A 1 95 ? -23.264 -1.045 1.770 1.00 56.59 95 PRO A CA 1
ATOM 698 C C . PRO A 1 95 ? -23.277 -0.022 0.615 1.00 56.59 95 PRO A C 1
ATOM 700 O O . PRO A 1 95 ? -24.254 0.046 -0.129 1.00 56.59 95 PRO A O 1
ATOM 703 N N . ILE A 1 96 ? -22.185 0.730 0.398 1.00 61.28 96 ILE A N 1
ATOM 704 C CA . ILE A 1 96 ? -22.083 1.789 -0.623 1.00 61.28 96 ILE A CA 1
ATOM 705 C C . ILE A 1 96 ? -21.115 1.360 -1.732 1.00 61.28 96 ILE A C 1
ATOM 707 O O . ILE A 1 96 ? -19.990 1.844 -1.861 1.00 61.28 96 ILE A O 1
ATOM 711 N N . LYS A 1 97 ? -21.588 0.461 -2.600 1.00 64.12 97 LYS A N 1
ATOM 712 C CA . LYS A 1 97 ? -20.818 -0.081 -3.738 1.00 64.12 97 LYS A CA 1
ATOM 713 C C . LYS A 1 97 ? -20.323 0.998 -4.715 1.00 64.12 97 LYS A C 1
ATOM 715 O O . LYS A 1 97 ? -19.315 0.807 -5.386 1.00 64.12 97 LYS A O 1
ATOM 720 N N . LEU A 1 98 ? -20.991 2.153 -4.763 1.00 65.62 98 LEU A N 1
ATOM 721 C CA . LEU A 1 98 ? -20.589 3.311 -5.571 1.00 65.62 98 LEU A CA 1
ATOM 722 C C . LEU A 1 98 ? -19.218 3.877 -5.169 1.00 65.62 98 LEU A C 1
ATOM 724 O O . LEU A 1 98 ? -18.472 4.317 -6.041 1.00 65.62 98 LEU A O 1
ATOM 728 N N . ALA A 1 99 ? -18.851 3.813 -3.886 1.00 66.75 99 ALA A N 1
ATOM 729 C CA . ALA A 1 99 ? -17.549 4.282 -3.409 1.00 66.75 99 ALA A CA 1
ATOM 730 C C . ALA A 1 99 ? -16.395 3.345 -3.820 1.00 66.75 99 ALA A C 1
ATOM 732 O O . ALA A 1 99 ? -15.245 3.779 -3.889 1.00 66.75 99 ALA A O 1
ATOM 733 N N . LEU A 1 100 ? -16.690 2.081 -4.160 1.00 68.94 100 LEU A N 1
ATOM 734 C CA . LEU A 1 100 ? -15.687 1.141 -4.667 1.00 68.94 100 LEU A CA 1
ATOM 735 C C . LEU A 1 100 ? -15.262 1.437 -6.108 1.00 68.94 100 LEU A C 1
ATOM 737 O O . LEU A 1 100 ? -14.128 1.135 -6.468 1.00 68.94 100 LEU A O 1
ATOM 741 N N . ILE A 1 101 ? -16.138 2.021 -6.929 1.00 75.81 101 ILE A N 1
ATOM 742 C CA . ILE A 1 101 ? -15.875 2.280 -8.353 1.00 75.81 101 ILE A CA 1
ATOM 743 C C . ILE A 1 101 ? -14.614 3.138 -8.562 1.00 75.81 101 ILE A C 1
ATOM 745 O O . ILE A 1 101 ? -13.720 2.690 -9.283 1.00 75.81 101 ILE A O 1
ATOM 749 N N . PRO A 1 102 ? -14.461 4.323 -7.934 1.00 76.62 102 PRO A N 1
ATOM 750 C CA . PRO A 1 102 ? -13.251 5.124 -8.112 1.00 76.62 102 PRO A CA 1
ATOM 751 C C . PRO A 1 102 ? -11.992 4.408 -7.599 1.00 76.62 102 PRO A C 1
ATOM 753 O O . PRO A 1 102 ? -10.949 4.472 -8.251 1.00 76.62 102 PRO A O 1
ATOM 756 N N . GLY A 1 103 ? -12.084 3.663 -6.491 1.00 74.25 103 GLY A N 1
ATOM 757 C CA . GLY A 1 103 ? -10.971 2.854 -5.981 1.00 74.25 103 GLY A CA 1
ATOM 758 C C . GLY A 1 103 ? -10.551 1.742 -6.949 1.00 74.25 103 GLY A C 1
ATOM 759 O O . GLY A 1 103 ? -9.360 1.549 -7.195 1.00 74.25 103 GLY A O 1
ATOM 760 N N . ALA A 1 104 ? -11.526 1.067 -7.562 1.00 78.38 104 ALA A N 1
ATOM 761 C CA . ALA A 1 104 ? -11.306 0.024 -8.558 1.00 78.38 104 ALA A CA 1
ATOM 762 C C . ALA A 1 104 ? -10.613 0.564 -9.815 1.00 78.38 104 ALA A C 1
ATOM 764 O O . ALA A 1 104 ? -9.681 -0.058 -10.325 1.00 78.38 104 ALA A O 1
ATOM 765 N N . VAL A 1 105 ? -11.036 1.739 -10.294 1.00 82.56 105 VAL A N 1
ATOM 766 C CA . VAL A 1 105 ? -10.431 2.400 -11.458 1.00 82.56 105 VAL A CA 1
ATOM 767 C C . VAL A 1 105 ? -8.973 2.758 -11.174 1.00 82.56 105 VAL A C 1
ATOM 769 O O . VAL A 1 105 ? -8.099 2.431 -11.975 1.00 82.56 105 VAL A O 1
ATOM 772 N N . ILE A 1 106 ? -8.686 3.368 -10.019 1.00 80.56 106 ILE A N 1
ATOM 773 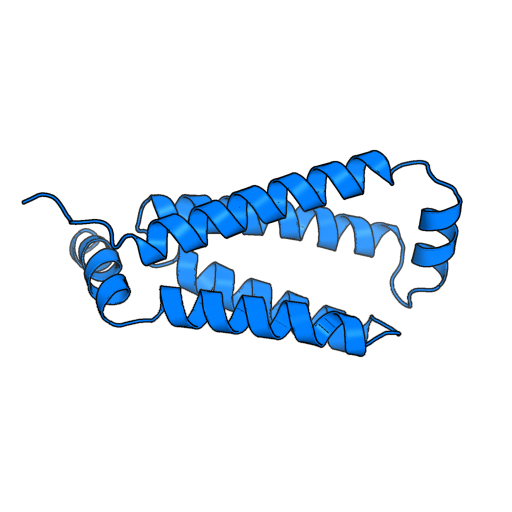C CA . ILE A 1 106 ? -7.312 3.711 -9.622 1.00 80.56 106 ILE A CA 1
ATOM 774 C C . ILE A 1 106 ? -6.450 2.447 -9.523 1.00 80.56 106 ILE A C 1
ATOM 776 O O . ILE A 1 106 ? -5.345 2.415 -10.068 1.00 80.56 106 ILE A O 1
ATOM 780 N N . PHE A 1 107 ? -6.962 1.389 -8.889 1.00 81.94 107 PHE A N 1
ATOM 781 C CA . PHE A 1 107 ? -6.273 0.103 -8.805 1.00 81.94 107 PHE A CA 1
ATOM 782 C C . PHE A 1 107 ? -5.956 -0.463 -10.196 1.00 81.94 107 PHE A C 1
ATOM 784 O O . PHE A 1 107 ? -4.808 -0.816 -10.466 1.00 81.94 107 PHE A O 1
ATOM 791 N N . ALA A 1 108 ? -6.932 -0.477 -11.107 1.00 80.69 108 ALA A N 1
ATOM 792 C CA . ALA A 1 108 ? -6.747 -0.960 -12.473 1.00 80.69 108 ALA A CA 1
ATOM 793 C C . ALA A 1 108 ? -5.697 -0.143 -13.242 1.00 80.69 108 ALA A C 1
ATOM 795 O O . ALA A 1 108 ? -4.849 -0.720 -13.924 1.00 80.69 108 ALA A O 1
ATOM 796 N N . VAL A 1 109 ? -5.698 1.185 -13.094 1.00 84.31 109 VAL A N 1
ATOM 797 C CA . VAL A 1 109 ? -4.687 2.067 -13.700 1.00 84.31 109 VAL A CA 1
ATOM 798 C C . VAL A 1 109 ? -3.292 1.752 -13.157 1.00 84.31 109 VAL A C 1
ATOM 800 O O . VAL A 1 109 ? -2.344 1.634 -13.934 1.00 84.31 109 VAL A O 1
ATOM 803 N N . ILE A 1 110 ? -3.148 1.564 -11.844 1.00 80.06 110 ILE A N 1
ATOM 804 C CA . ILE A 1 110 ? -1.857 1.236 -11.222 1.00 80.06 110 ILE A CA 1
ATOM 805 C C . ILE A 1 110 ? -1.366 -0.143 -11.669 1.00 80.06 110 ILE A C 1
ATOM 807 O O . ILE A 1 110 ? -0.204 -0.276 -12.060 1.00 80.06 110 ILE A O 1
ATOM 811 N N . VAL A 1 111 ? -2.238 -1.155 -11.684 1.00 80.94 111 VAL A N 1
ATOM 812 C CA . VAL A 1 111 ? -1.918 -2.492 -12.209 1.00 80.94 111 VAL A CA 1
ATOM 813 C C . VAL A 1 111 ? -1.493 -2.392 -13.673 1.00 80.94 111 VAL A C 1
ATOM 815 O O . VAL A 1 111 ? -0.446 -2.917 -14.045 1.00 80.94 111 VAL A O 1
ATOM 818 N N . PHE A 1 112 ? -2.222 -1.648 -14.500 1.00 82.00 112 PHE A N 1
ATOM 819 C CA . PHE A 1 112 ? -1.856 -1.445 -15.898 1.00 82.00 112 PHE A CA 1
ATOM 820 C C . PHE A 1 112 ? -0.469 -0.796 -16.050 1.00 82.00 112 PHE A C 1
ATOM 822 O O . PHE A 1 112 ? 0.346 -1.255 -16.853 1.00 82.00 112 PHE A O 1
ATOM 829 N N . LEU A 1 113 ? -0.150 0.223 -15.245 1.00 79.88 113 LEU A N 1
ATOM 830 C CA . LEU A 1 113 ? 1.171 0.862 -15.245 1.00 79.88 113 LEU A CA 1
ATOM 831 C C . LEU A 1 113 ? 2.288 -0.086 -14.775 1.00 79.88 113 LEU A C 1
ATOM 833 O O . LEU A 1 113 ? 3.397 -0.021 -15.312 1.00 79.88 113 LEU A O 1
ATOM 837 N N . LEU A 1 114 ? 1.999 -0.972 -13.817 1.00 73.75 114 LEU A N 1
ATOM 838 C CA . LEU A 1 114 ? 2.937 -1.966 -13.280 1.00 73.75 114 LEU A CA 1
ATOM 839 C C . LEU A 1 114 ? 3.195 -3.138 -14.239 1.00 73.75 114 LEU A C 1
ATOM 841 O O . LEU A 1 114 ? 4.310 -3.662 -14.268 1.00 73.75 114 LEU A O 1
ATOM 845 N N . PHE A 1 115 ? 2.193 -3.547 -15.021 1.00 74.06 115 PHE A N 1
ATOM 846 C CA . PHE A 1 115 ? 2.287 -4.665 -15.970 1.00 74.06 115 PHE A CA 1
ATOM 847 C C . PHE A 1 115 ? 2.634 -4.238 -17.403 1.00 74.06 115 PHE A C 1
ATOM 849 O O . PHE A 1 115 ? 2.897 -5.085 -18.259 1.00 74.06 115 PHE A O 1
ATOM 856 N N . ARG A 1 116 ? 2.705 -2.933 -17.684 1.00 78.12 116 ARG A N 1
ATOM 857 C CA . ARG A 1 116 ? 3.118 -2.414 -18.993 1.00 78.12 116 ARG A CA 1
ATOM 858 C C . ARG A 1 116 ? 4.537 -2.874 -19.362 1.00 78.12 116 ARG A C 1
ATOM 860 O O . ARG A 1 116 ? 5.436 -2.895 -18.526 1.00 78.12 116 ARG A O 1
ATOM 867 N N . SER A 1 117 ? 4.762 -3.154 -20.651 1.00 60.69 117 SER A N 1
ATOM 868 C CA . SER A 1 117 ? 6.030 -3.671 -21.210 1.00 60.69 117 SER A CA 1
ATOM 869 C C . SER A 1 117 ? 7.293 -2.931 -20.724 1.00 60.69 117 SER A C 1
ATOM 871 O O . SER A 1 117 ? 8.273 -3.561 -20.333 1.00 60.69 117 SER A O 1
ATOM 873 N N . ALA A 1 118 ? 7.245 -1.596 -20.621 1.00 65.69 118 ALA A N 1
ATOM 874 C CA . ALA A 1 118 ? 8.357 -0.786 -20.109 1.00 65.69 118 ALA A CA 1
ATOM 875 C C . ALA A 1 118 ? 8.723 -1.091 -18.641 1.00 65.69 118 ALA A C 1
ATOM 877 O O . ALA A 1 118 ? 9.896 -1.063 -18.273 1.00 65.69 118 ALA A O 1
ATOM 878 N N . ALA A 1 119 ? 7.732 -1.404 -17.804 1.00 65.06 119 ALA A N 1
ATOM 879 C CA . ALA A 1 119 ? 7.944 -1.834 -16.427 1.00 65.06 119 ALA A CA 1
ATOM 880 C C . ALA A 1 119 ? 8.427 -3.291 -16.372 1.00 65.06 119 ALA A C 1
ATOM 882 O O . ALA A 1 119 ? 9.295 -3.622 -15.569 1.00 65.06 119 ALA A O 1
ATOM 883 N N . ASN A 1 120 ? 7.948 -4.151 -17.275 1.00 68.12 120 ASN A N 1
ATOM 884 C CA . ASN A 1 120 ? 8.369 -5.550 -17.327 1.00 68.12 120 ASN A CA 1
ATOM 885 C C . ASN A 1 120 ? 9.880 -5.695 -17.593 1.00 68.12 120 ASN A C 1
ATOM 887 O O . ASN A 1 120 ? 10.519 -6.539 -16.980 1.00 68.12 120 ASN A O 1
ATOM 891 N N . ILE A 1 121 ? 10.476 -4.821 -18.415 1.00 68.56 121 ILE A N 1
ATOM 892 C CA . ILE A 1 121 ? 11.937 -4.774 -18.636 1.00 68.56 121 ILE A CA 1
ATOM 893 C C . ILE A 1 121 ? 12.691 -4.391 -17.352 1.00 68.56 121 ILE A C 1
ATOM 895 O O . ILE A 1 121 ? 13.762 -4.929 -17.071 1.00 68.56 121 ILE A O 1
ATOM 899 N N . TYR A 1 122 ? 12.129 -3.478 -16.555 1.00 67.38 122 TYR A N 1
ATOM 900 C CA . TYR A 1 122 ? 12.708 -3.065 -15.277 1.00 67.38 122 TYR A CA 1
ATOM 901 C C . TYR A 1 122 ? 12.687 -4.208 -14.248 1.00 67.38 122 TYR A C 1
ATOM 903 O O . TYR A 1 122 ? 13.706 -4.466 -13.613 1.00 67.38 122 TYR A O 1
ATOM 911 N N . PHE A 1 123 ? 11.577 -4.945 -14.157 1.00 68.12 123 PHE A N 1
ATOM 912 C CA . PHE A 1 123 ? 11.432 -6.098 -13.258 1.00 68.12 123 PHE A CA 1
ATOM 913 C C . PHE A 1 123 ? 12.147 -7.369 -13.759 1.00 68.12 123 PHE A C 1
ATOM 915 O O . PHE A 1 123 ? 12.537 -8.213 -12.956 1.00 68.12 123 PHE A O 1
ATOM 922 N N . ALA A 1 124 ? 12.360 -7.516 -15.072 1.00 66.81 124 ALA A N 1
ATOM 923 C CA . ALA A 1 124 ? 13.063 -8.661 -15.659 1.00 66.81 124 ALA A CA 1
ATOM 924 C C . ALA A 1 124 ? 14.563 -8.692 -15.319 1.00 66.81 124 ALA A C 1
ATOM 926 O O . ALA A 1 124 ? 15.168 -9.761 -15.343 1.00 66.81 124 ALA A O 1
ATOM 927 N N . LYS A 1 125 ? 15.169 -7.544 -14.980 1.00 62.47 125 LYS A N 1
ATOM 928 C CA . LYS A 1 125 ? 16.562 -7.489 -14.505 1.00 62.47 125 LYS A CA 1
ATOM 929 C C . LYS A 1 125 ? 16.756 -8.229 -13.180 1.00 62.47 125 LYS A C 1
ATOM 931 O O . LYS A 1 125 ? 17.780 -8.876 -13.013 1.00 62.47 125 LYS A O 1
ATOM 936 N N . ASP A 1 126 ? 15.774 -8.154 -12.288 1.00 59.53 126 ASP A N 1
ATOM 937 C CA . ASP A 1 126 ? 15.816 -8.811 -10.980 1.00 59.53 126 ASP A CA 1
ATOM 938 C C . ASP A 1 126 ? 15.618 -10.329 -11.125 1.00 59.53 126 ASP A C 1
ATOM 940 O O . ASP A 1 126 ? 16.396 -11.118 -10.603 1.00 59.53 126 ASP A O 1
ATOM 944 N N . ALA A 1 127 ? 14.662 -10.743 -11.968 1.00 57.41 127 ALA A N 1
ATOM 945 C CA . ALA A 1 127 ? 14.407 -12.155 -12.273 1.00 57.41 127 ALA A CA 1
ATOM 946 C C . ALA A 1 127 ? 15.605 -12.878 -12.922 1.00 57.41 127 ALA A C 1
ATOM 948 O O . ALA A 1 127 ? 15.690 -14.099 -12.856 1.00 57.41 127 ALA A O 1
ATOM 949 N N . ARG A 1 128 ? 16.519 -12.137 -13.565 1.00 53.59 128 ARG A N 1
ATOM 950 C CA . ARG A 1 128 ? 17.737 -12.681 -14.188 1.00 53.59 128 ARG A CA 1
ATOM 951 C C . ARG A 1 128 ? 18.956 -12.665 -13.262 1.00 53.59 128 ARG A C 1
ATOM 953 O O . ARG A 1 128 ? 19.947 -13.289 -13.601 1.00 53.59 128 ARG A O 1
ATOM 960 N N . ALA A 1 129 ? 18.900 -11.928 -12.150 1.00 53.53 129 ALA A N 1
ATOM 961 C CA . ALA A 1 129 ? 19.950 -11.891 -11.129 1.00 53.53 129 ALA A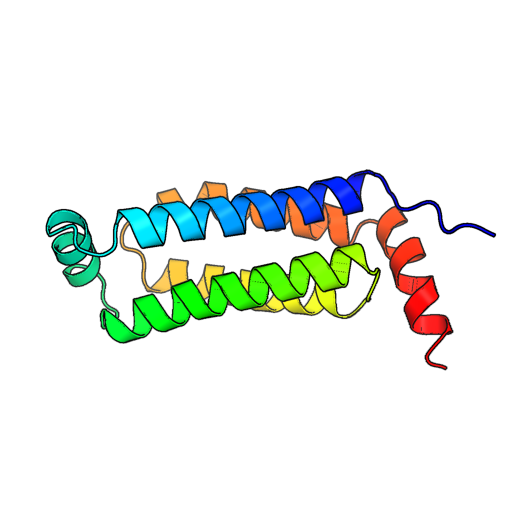 CA 1
ATOM 962 C C . ALA A 1 129 ? 19.746 -12.953 -10.030 1.00 53.53 129 ALA A C 1
ATOM 964 O O . ALA A 1 129 ? 20.651 -13.193 -9.237 1.00 53.53 129 ALA A O 1
ATOM 965 N N . SER A 1 130 ? 18.563 -13.575 -9.979 1.00 49.19 130 SER A N 1
ATOM 966 C CA . SER A 1 130 ? 18.202 -14.661 -9.059 1.00 49.19 130 SER A CA 1
ATOM 967 C C . SER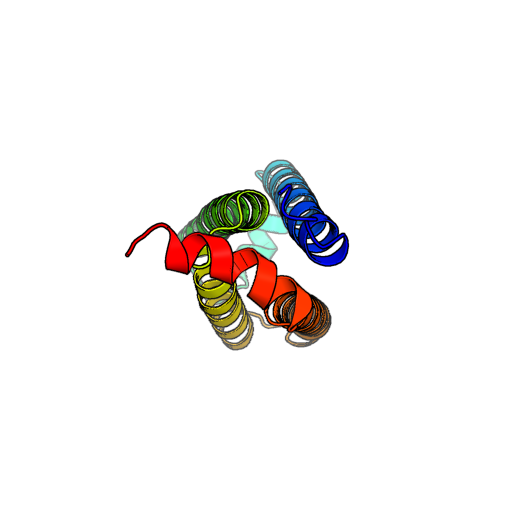 A 1 130 ? 18.321 -16.071 -9.668 1.00 49.19 130 SER A C 1
ATOM 969 O O . SER A 1 130 ? 17.782 -17.013 -9.090 1.00 49.19 130 SER A O 1
ATOM 971 N N . VAL A 1 131 ? 18.953 -16.205 -10.842 1.00 45.81 131 VAL A N 1
ATOM 972 C CA . VAL A 1 131 ? 19.247 -17.468 -11.554 1.00 45.81 131 VAL A CA 1
ATOM 973 C C . VAL A 1 131 ? 20.754 -17.581 -11.706 1.00 45.81 131 VAL A C 1
ATOM 975 O O . VAL A 1 131 ? 21.278 -18.685 -11.458 1.00 45.81 131 VAL A O 1
#

Sequence (131 aa):
MQSIRPRSVTIAAWFLLISAALALAMSVASHGNPETAALMEQSALPISVQYVLSYGGLGLQIVCAFAILKGLAWGRLLYALWGGIGLLVGLFTSPIKLALIPGAVIFAVIVFLLFRSAANIYFAKDARASV

Foldseek 3Di:
DDLPDDVLLVVLLVVLVVVLVVLVVVVVVCVPPVVVVVVCVPWPDDSVVVVCLSVVLSVQSNVLSVCSVVLAPVSLVSLLVSLVVVLVCCCVTPPCVVVSVVVVVSSVVSNCSCPDPSNVVSNVVVVVVVD

Secondary structure (DSSP, 8-state):
------HHHHHHHHHHHHHHHHHHHHHHHHTT-HHHHHHHHTSSS-HHHHHHHHHHHHHHHHHHHHHHHHT-HHHHHHHHHHHHHHHHHHHHH-S-HHHHHHHHHHHHHHHHHHHSHHHHHHHHHHHTT--